Protein AF-A0A1A8UMJ5-F1 (afdb_monomer)

Nearest PDB structures (foldseek):
  4dep-assembly2_F  TM=7.727E-01  e=1.206E-01  Homo sapiens
  4dep-assembly1_C  TM=6.483E-01  e=5.829E-02  Homo sapiens
  3o4o-assembly1_B  TM=5.599E-01  e=7.709E-02  Homo sapiens
  5vi4-assembly2_F  TM=5.422E-01  e=2.110E-01  Mus musculus
  6zva-assembly1_B  TM=5.544E-01  e=1.263E+00  Homo sapiens

pLDDT: mean 82.87, std 8.74, range [44.56, 91.31]

Solvent-accessible surface area (backbone atoms only — not comparable to full-atom values): 4953 Å² total; per-residue (Å²): 118,48,77,56,84,82,94,69,94,65,89,70,72,72,47,51,41,40,35,36,58,52,97,93,40,80,42,78,42,70,86,42,98,38,50,56,66,49,35,39,46,76,75,85,78,49,76,85,68,42,40,48,33,33,37,37,40,34,26,78,93,74,75,42,74,49,76,50,79,48,76,46,78,68,82,82,88,134

Foldseek 3Di:
DDFADDDDPDPFDKFKWKWFDDPNDIDTCVPPPQDDGRGGDDDPDDQVNWGKMKMWIARVVVRDIDMDIDTDDDPDDD

Sequence (78 aa):
LLQCRVESNSTVPWTYSWYRNIENTTLALNLRPWVSGDSFSIRAITREDAGNYWCRAEQRESNTTTEVKVVLHVSGEQ

Radius of gyration: 13.68 Å; Cα contacts (8 Å, |Δi|>4): 121; chains: 1; bounding box: 34×27×33 Å

Secondary structure (DSSP, 8-state):
-EE--------SPPEEEEEEEETTEEEE-TTSTTEETTEE--SS--GGG-EEEEEEEEEGGGTEEEEEEEEE------

Organism: Nothobranchius furzeri (NCBI:txid105023)

Mean predicted aligned error: 6.01 Å

InterPro domains:
  IPR007110 Immunoglobulin-like domain [PS50835] (1-71)
  IPR013783 Immunoglobulin-like fold [G3DSA:2.60.40.10] (1-78)
  IPR036179 Immunoglobulin-like domain superfamily [SSF48726] (2-74)

Structure (mmCIF, N/CA/C/O backbone):
data_AF-A0A1A8UMJ5-F1
#
_entry.id   AF-A0A1A8UMJ5-F1
#
loop_
_atom_site.group_PDB
_atom_site.id
_atom_site.type_symbol
_atom_site.label_atom_id
_atom_site.label_alt_id
_atom_site.label_comp_id
_atom_site.label_asym_id
_atom_site.label_entity_id
_atom_site.label_seq_id
_atom_site.pdbx_PDB_ins_code
_atom_site.Cartn_x
_atom_site.Cartn_y
_atom_site.Cartn_z
_atom_site.occupancy
_atom_site.B_iso_or_equiv
_atom_site.auth_seq_id
_atom_site.auth_comp_id
_atom_site.auth_asym_id
_atom_site.auth_atom_id
_atom_site.pdbx_PDB_model_num
ATOM 1 N N . LEU A 1 1 ? -4.580 -11.089 3.697 1.00 80.56 1 LEU A N 1
ATOM 2 C CA . LEU A 1 1 ? -3.335 -10.716 2.989 1.00 80.56 1 LEU A CA 1
ATOM 3 C C . LEU A 1 1 ? -3.699 -9.719 1.901 1.00 80.56 1 LEU A C 1
ATOM 5 O O . LEU A 1 1 ? -4.614 -10.011 1.143 1.00 80.56 1 LEU A O 1
ATOM 9 N N . LEU A 1 2 ? -3.031 -8.569 1.845 1.00 84.69 2 LEU A N 1
ATOM 10 C CA . LEU A 1 2 ? -3.115 -7.622 0.732 1.00 84.69 2 LEU A CA 1
ATOM 11 C C . LEU A 1 2 ? -1.822 -7.709 -0.085 1.00 84.69 2 LEU A C 1
ATOM 13 O O . LEU A 1 2 ? -0.738 -7.799 0.493 1.00 84.69 2 LEU A O 1
ATOM 17 N N . GLN A 1 3 ? -1.943 -7.697 -1.411 1.00 86.50 3 GLN A N 1
ATOM 18 C CA . GLN A 1 3 ? -0.812 -7.716 -2.339 1.00 86.50 3 GLN A CA 1
ATOM 19 C C . GLN A 1 3 ? -0.894 -6.535 -3.296 1.00 86.50 3 GLN A C 1
ATOM 21 O O . GLN A 1 3 ? -1.966 -6.196 -3.793 1.00 86.50 3 GLN A O 1
ATOM 26 N N . CYS A 1 4 ? 0.255 -5.927 -3.547 1.00 86.62 4 CYS A N 1
ATOM 27 C CA . CYS A 1 4 ? 0.427 -4.784 -4.419 1.00 86.62 4 CYS A CA 1
ATOM 28 C C . CYS A 1 4 ? 1.497 -5.122 -5.445 1.00 86.62 4 CYS A C 1
ATOM 30 O O . CYS A 1 4 ? 2.684 -5.006 -5.168 1.00 86.62 4 CYS A O 1
ATOM 32 N N . ARG A 1 5 ? 1.076 -5.577 -6.623 1.00 85.38 5 ARG A N 1
ATOM 33 C CA . ARG A 1 5 ? 1.996 -5.979 -7.686 1.00 85.38 5 ARG A CA 1
ATOM 34 C C . ARG A 1 5 ? 2.027 -4.935 -8.784 1.00 85.38 5 ARG A C 1
ATOM 36 O O . ARG A 1 5 ? 0.980 -4.461 -9.217 1.00 85.38 5 ARG A O 1
ATOM 43 N N . VAL A 1 6 ? 3.233 -4.615 -9.239 1.00 85.62 6 VAL A N 1
ATOM 44 C CA . VAL A 1 6 ? 3.452 -3.801 -10.432 1.00 85.62 6 VAL A CA 1
ATOM 45 C C . VAL A 1 6 ? 3.847 -4.726 -11.572 1.00 85.62 6 VAL A C 1
ATOM 47 O O . VAL A 1 6 ? 4.868 -5.407 -11.502 1.00 85.62 6 VAL A O 1
ATOM 50 N N . GLU A 1 7 ? 3.046 -4.741 -12.631 1.00 85.25 7 GLU A N 1
ATOM 51 C CA . GLU A 1 7 ? 3.395 -5.410 -13.881 1.00 85.25 7 GLU A CA 1
ATOM 52 C C . GLU A 1 7 ? 4.195 -4.430 -14.744 1.00 85.25 7 GLU A C 1
ATOM 54 O O . GLU A 1 7 ? 3.658 -3.473 -15.300 1.00 85.25 7 GLU A O 1
ATOM 59 N N . SER A 1 8 ? 5.513 -4.622 -14.801 1.00 82.50 8 SER A N 1
ATO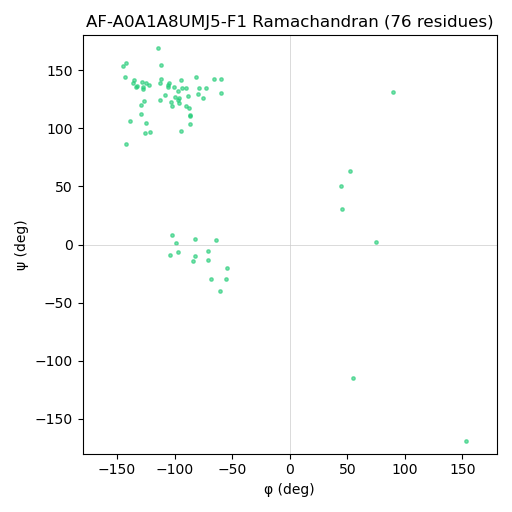M 60 C CA . SER A 1 8 ? 6.429 -3.763 -15.551 1.00 82.50 8 SER A CA 1
ATOM 61 C C . SER A 1 8 ? 7.544 -4.590 -16.182 1.00 82.50 8 SER A C 1
ATOM 63 O O . SER A 1 8 ? 8.045 -5.529 -15.570 1.00 82.50 8 SER A O 1
ATOM 65 N N . ASN A 1 9 ? 7.975 -4.196 -17.383 1.00 83.81 9 ASN A N 1
ATOM 66 C CA . ASN A 1 9 ? 9.160 -4.750 -18.051 1.00 83.81 9 ASN A CA 1
ATOM 67 C C . ASN A 1 9 ? 10.472 -4.102 -17.569 1.00 83.81 9 ASN A C 1
ATOM 69 O O . ASN A 1 9 ? 11.533 -4.355 -18.136 1.00 83.81 9 ASN A O 1
ATOM 73 N N . SER A 1 10 ? 10.408 -3.217 -16.570 1.00 82.50 10 SER A N 1
ATOM 74 C CA . SER A 1 10 ? 11.586 -2.549 -16.024 1.00 82.50 10 SER A CA 1
ATOM 75 C C . SER A 1 10 ? 12.429 -3.519 -15.193 1.00 82.50 10 SER A C 1
ATOM 77 O O . SER A 1 10 ? 11.907 -4.253 -14.357 1.00 82.50 10 SER A O 1
ATOM 79 N N . THR A 1 11 ? 13.747 -3.497 -15.397 1.00 82.69 11 THR A N 1
ATOM 80 C CA . THR A 1 11 ? 14.715 -4.285 -14.615 1.00 82.69 11 THR A CA 1
ATOM 81 C C . THR A 1 11 ? 15.084 -3.626 -13.288 1.00 82.69 11 THR A C 1
ATOM 83 O O . THR A 1 11 ? 15.766 -4.237 -12.467 1.00 82.69 11 THR A O 1
ATOM 86 N N . VAL A 1 12 ? 14.676 -2.372 -13.079 1.00 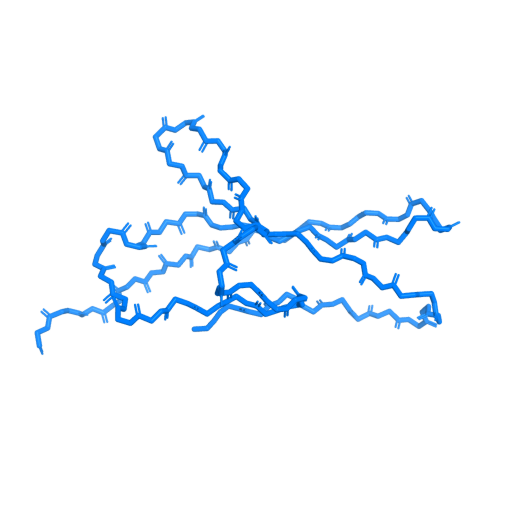84.88 12 VAL A N 1
ATOM 87 C CA . VAL A 1 12 ? 14.996 -1.621 -11.865 1.00 84.88 12 VAL A CA 1
ATOM 88 C C . VAL A 1 12 ? 14.057 -2.067 -10.730 1.00 84.88 12 VAL A C 1
ATOM 90 O O . VAL A 1 12 ? 12.846 -2.190 -10.939 1.00 84.88 12 VAL A O 1
ATOM 93 N N . PRO A 1 13 ? 14.567 -2.312 -9.512 1.00 85.25 13 PRO A N 1
ATOM 94 C CA . PRO A 1 13 ? 13.745 -2.780 -8.403 1.00 85.25 13 PRO A CA 1
ATOM 95 C C . PRO A 1 13 ? 12.715 -1.734 -7.956 1.00 85.25 13 PRO A C 1
ATOM 97 O O . PRO A 1 13 ? 12.996 -0.535 -7.885 1.00 85.25 13 PRO A O 1
ATOM 100 N N . TRP A 1 14 ? 11.524 -2.214 -7.599 1.00 88.00 14 TRP A N 1
ATOM 101 C CA . TRP A 1 14 ? 10.459 -1.403 -7.016 1.00 88.00 14 TRP A CA 1
ATOM 102 C C . TRP A 1 14 ? 10.571 -1.375 -5.495 1.00 88.00 14 TRP A C 1
ATOM 104 O O . TRP A 1 14 ? 10.740 -2.406 -4.843 1.00 88.00 14 TRP A O 1
ATOM 114 N N . THR A 1 15 ? 10.437 -0.183 -4.923 1.00 89.06 15 THR A N 1
ATOM 115 C CA . THR A 1 15 ? 10.275 0.012 -3.483 1.00 89.06 15 THR A CA 1
ATOM 116 C C . THR A 1 15 ? 8.795 0.135 -3.172 1.00 89.06 15 THR A C 1
ATOM 118 O O . THR A 1 15 ? 8.115 0.980 -3.746 1.00 89.06 15 THR A O 1
ATOM 121 N N . TYR A 1 16 ? 8.301 -0.688 -2.255 1.00 89.00 16 TYR A N 1
ATOM 122 C CA . TYR A 1 16 ? 6.896 -0.700 -1.867 1.00 89.00 16 TYR A CA 1
ATOM 123 C C . TYR A 1 16 ? 6.709 -0.036 -0.509 1.00 89.00 16 TYR A C 1
ATOM 125 O O . TYR A 1 16 ? 7.499 -0.242 0.413 1.00 89.00 16 TYR A O 1
ATOM 133 N N . SER A 1 17 ? 5.646 0.748 -0.389 1.00 90.00 17 SER A N 1
ATOM 134 C CA . SER A 1 17 ? 5.213 1.374 0.852 1.00 90.00 17 SER A CA 1
ATOM 135 C C . SER A 1 17 ? 3.719 1.178 1.057 1.00 90.00 17 SER A C 1
ATOM 137 O O . SER A 1 17 ? 2.938 1.373 0.134 1.00 90.00 17 SER A O 1
ATOM 139 N N . TRP A 1 18 ? 3.320 0.833 2.273 1.00 91.31 18 TRP A N 1
ATOM 140 C CA . TRP A 1 18 ? 1.942 0.592 2.671 1.00 91.31 18 TRP A CA 1
ATOM 141 C C . TRP A 1 18 ? 1.445 1.662 3.627 1.00 91.31 18 TRP A C 1
ATOM 143 O O . TRP A 1 18 ? 2.158 2.099 4.533 1.00 91.31 18 TRP A O 1
ATOM 153 N N . TYR A 1 19 ? 0.182 2.024 3.459 1.00 90.44 19 TYR A N 1
ATOM 154 C CA . TYR A 1 19 ? -0.469 3.059 4.238 1.00 90.44 19 TYR A CA 1
ATOM 155 C C . TYR A 1 19 ? -1.916 2.688 4.545 1.00 90.44 19 TYR A C 1
ATOM 157 O O . TYR A 1 19 ? -2.546 1.917 3.815 1.00 90.44 19 TYR A O 1
ATOM 165 N N . ARG A 1 20 ? -2.446 3.269 5.620 1.00 89.94 20 ARG A N 1
ATOM 166 C CA . ARG A 1 20 ? -3.847 3.149 6.027 1.00 89.94 20 ARG A CA 1
ATOM 167 C C . ARG A 1 20 ? -4.397 4.508 6.431 1.00 89.94 20 ARG A C 1
ATOM 169 O O . ARG A 1 20 ? -3.707 5.269 7.105 1.00 89.94 20 ARG A O 1
ATOM 176 N N . ASN A 1 21 ? -5.650 4.781 6.079 1.00 88.31 21 ASN A N 1
ATOM 177 C CA . ASN A 1 21 ? -6.378 5.928 6.615 1.00 88.31 21 ASN A CA 1
ATOM 178 C C . ASN A 1 21 ? -7.096 5.547 7.912 1.00 88.31 21 ASN A C 1
ATOM 180 O O . ASN A 1 21 ? -7.859 4.582 7.933 1.00 88.31 21 ASN A O 1
ATOM 184 N N . ILE A 1 22 ? -6.876 6.335 8.962 1.00 85.94 22 ILE A N 1
ATOM 185 C CA . ILE A 1 22 ? -7.532 6.229 10.268 1.00 85.94 22 ILE A CA 1
ATOM 186 C C . ILE A 1 22 ? -8.053 7.621 10.617 1.00 85.94 22 ILE A C 1
ATOM 188 O O . ILE A 1 22 ? -7.247 8.523 10.807 1.00 85.94 22 ILE A O 1
ATOM 192 N N . GLU A 1 23 ? -9.375 7.808 10.651 1.00 80.88 23 GLU A N 1
ATOM 193 C CA . GLU A 1 23 ? -10.021 9.054 11.114 1.00 80.88 23 GLU A CA 1
ATOM 194 C C . GLU A 1 23 ? -9.364 10.349 10.578 1.00 80.88 23 GLU A C 1
ATOM 196 O O . GLU A 1 23 ? -9.024 11.260 11.326 1.00 80.88 23 GLU A O 1
ATOM 201 N N . ASN A 1 24 ? -9.162 10.425 9.255 1.00 80.12 24 ASN A N 1
ATOM 202 C CA . ASN A 1 24 ? -8.502 11.527 8.521 1.00 80.12 24 ASN A CA 1
ATOM 203 C C . ASN A 1 24 ? -6.970 11.613 8.635 1.00 80.12 24 ASN A C 1
ATOM 205 O O . ASN A 1 24 ? -6.360 12.497 8.038 1.00 80.12 24 ASN A O 1
ATOM 209 N N . THR A 1 25 ? -6.334 10.677 9.333 1.00 84.50 25 THR A N 1
ATOM 210 C CA . THR A 1 25 ? -4.877 10.551 9.403 1.00 84.50 25 THR A CA 1
ATOM 211 C C . THR A 1 25 ? -4.384 9.449 8.474 1.00 84.50 25 THR A C 1
ATOM 213 O O . THR A 1 25 ? -4.919 8.342 8.447 1.00 84.50 25 THR A O 1
ATOM 216 N N . THR A 1 26 ? -3.317 9.738 7.735 1.00 88.44 26 THR A N 1
ATOM 217 C CA . THR A 1 26 ? -2.556 8.748 6.972 1.00 88.44 26 THR A CA 1
ATOM 218 C C . THR A 1 26 ? -1.475 8.135 7.856 1.00 88.44 26 THR A C 1
ATOM 220 O O . THR A 1 26 ? -0.552 8.826 8.284 1.00 88.44 26 THR A O 1
ATOM 223 N N . LEU A 1 27 ? -1.554 6.827 8.095 1.00 88.75 27 LEU A N 1
ATOM 224 C CA . LEU A 1 27 ? -0.543 6.080 8.833 1.00 88.75 27 LEU A CA 1
ATOM 225 C C . LEU A 1 27 ? 0.333 5.275 7.871 1.00 88.75 27 LEU A C 1
ATOM 227 O O . LEU A 1 27 ? -0.174 4.425 7.140 1.00 88.75 27 LEU A O 1
ATOM 231 N N . ALA A 1 28 ? 1.648 5.497 7.912 1.00 88.06 28 ALA A N 1
ATOM 232 C CA . ALA A 1 28 ? 2.616 4.646 7.225 1.00 88.06 28 ALA A CA 1
ATOM 233 C C . ALA A 1 28 ? 2.801 3.324 7.987 1.00 88.06 28 ALA A C 1
ATOM 235 O O . ALA A 1 28 ? 3.117 3.310 9.177 1.00 88.06 28 ALA A O 1
ATOM 236 N N . LEU A 1 29 ? 2.623 2.203 7.292 1.00 84.38 29 LEU A N 1
ATOM 237 C CA . LEU A 1 29 ? 2.686 0.854 7.861 1.00 84.38 29 LEU A CA 1
ATOM 238 C C . LEU A 1 29 ? 4.054 0.186 7.673 1.00 84.38 29 LEU A C 1
ATOM 240 O O . LEU A 1 29 ? 4.286 -0.876 8.242 1.00 84.38 29 LEU A O 1
ATOM 244 N N . ASN A 1 30 ? 4.967 0.817 6.929 1.00 68.94 30 ASN A N 1
ATOM 245 C CA . ASN A 1 30 ? 6.269 0.283 6.490 1.00 68.94 30 ASN A CA 1
ATOM 246 C C . ASN A 1 30 ? 7.187 -0.251 7.601 1.00 68.94 30 ASN A C 1
ATOM 248 O O . ASN A 1 30 ? 8.096 -1.021 7.316 1.00 68.94 30 ASN A O 1
ATOM 252 N N . LEU A 1 31 ? 6.971 0.159 8.853 1.00 61.50 31 LEU A N 1
ATOM 253 C CA . LEU A 1 31 ? 7.760 -0.267 10.016 1.00 61.50 31 LEU A CA 1
ATOM 254 C C . LEU A 1 31 ? 7.093 -1.394 10.820 1.00 61.50 31 LEU A C 1
ATOM 256 O O . LEU A 1 31 ? 7.602 -1.804 11.861 1.00 61.50 31 LEU A O 1
ATOM 260 N N . ARG A 1 32 ? 5.925 -1.880 10.388 1.00 67.81 32 ARG A N 1
ATOM 261 C CA . ARG A 1 32 ? 5.222 -2.975 11.060 1.00 67.81 32 ARG A CA 1
ATOM 262 C C . ARG A 1 32 ? 5.822 -4.317 10.618 1.00 67.81 32 ARG A C 1
ATOM 264 O O . ARG A 1 32 ? 6.082 -4.487 9.429 1.00 67.81 32 ARG A O 1
ATOM 271 N N . PRO A 1 33 ? 5.908 -5.325 11.509 1.00 64.25 33 PRO A N 1
ATOM 272 C CA . PRO A 1 33 ? 6.375 -6.684 11.178 1.00 64.25 33 PRO A CA 1
ATOM 273 C C . PRO A 1 33 ? 5.476 -7.432 10.172 1.00 64.25 33 PRO A C 1
ATOM 275 O O . PRO A 1 33 ? 5.661 -8.615 9.908 1.00 64.25 33 PRO A O 1
ATOM 278 N N . TRP A 1 34 ? 4.451 -6.758 9.661 1.00 72.81 34 TRP A N 1
ATOM 279 C CA . TRP A 1 34 ? 3.406 -7.269 8.787 1.00 72.81 34 TRP A CA 1
ATOM 280 C C . TRP A 1 34 ? 3.604 -6.838 7.331 1.00 72.81 34 TRP A C 1
ATOM 282 O O . TRP A 1 34 ? 2.882 -7.321 6.464 1.00 72.81 34 TRP A O 1
ATOM 292 N N . VAL A 1 35 ? 4.549 -5.933 7.057 1.00 79.31 35 VAL A N 1
ATOM 293 C CA . VAL A 1 35 ? 4.906 -5.495 5.702 1.00 79.31 35 VAL A CA 1
ATOM 294 C C . VAL A 1 35 ? 6.125 -6.278 5.223 1.00 79.31 35 VAL A C 1
ATOM 296 O O . VAL A 1 35 ? 7.121 -6.411 5.930 1.00 79.31 35 VAL A O 1
ATOM 299 N N . SER A 1 36 ? 6.058 -6.803 4.006 1.00 81.44 36 SER A N 1
ATOM 300 C CA . SER A 1 36 ? 7.163 -7.479 3.326 1.00 81.44 36 SER A CA 1
ATOM 301 C C . SER A 1 36 ? 7.118 -7.105 1.852 1.00 81.44 36 SER A C 1
ATOM 303 O O . SER A 1 36 ? 6.479 -7.784 1.055 1.00 81.44 36 SER A O 1
ATOM 305 N N . GLY A 1 37 ? 7.751 -5.979 1.509 1.00 84.62 37 GLY A N 1
ATOM 306 C CA . GLY A 1 37 ? 7.763 -5.452 0.144 1.00 84.62 37 GLY A CA 1
ATOM 307 C C . GLY A 1 37 ? 6.352 -5.270 -0.421 1.00 84.62 37 GLY A C 1
ATOM 308 O O . GLY A 1 37 ? 5.566 -4.464 0.081 1.00 84.62 37 GLY A O 1
ATOM 309 N N . ASP A 1 38 ? 6.038 -6.050 -1.453 1.00 87.44 38 ASP A N 1
ATOM 310 C CA . ASP A 1 38 ? 4.774 -6.038 -2.195 1.00 87.44 38 ASP A CA 1
ATOM 311 C C . ASP A 1 38 ? 3.582 -6.612 -1.405 1.00 87.44 38 ASP A C 1
ATOM 313 O O . ASP A 1 38 ? 2.445 -6.568 -1.874 1.00 87.44 38 ASP A O 1
ATOM 317 N N . SER A 1 39 ? 3.824 -7.159 -0.213 1.00 85.75 39 SER A N 1
ATOM 318 C CA . SER A 1 39 ? 2.837 -7.896 0.573 1.00 85.75 39 SER A CA 1
ATOM 319 C C . SER A 1 39 ? 2.619 -7.279 1.958 1.00 85.75 39 SER A C 1
ATOM 321 O O . SER A 1 39 ? 3.569 -6.933 2.662 1.00 85.75 39 SER A O 1
ATOM 323 N N . PHE A 1 40 ? 1.356 -7.197 2.385 1.00 86.44 40 PHE A N 1
ATOM 324 C CA . PHE A 1 40 ? 0.960 -6.752 3.723 1.00 86.44 40 PHE A CA 1
ATOM 325 C C . PHE A 1 40 ? -0.006 -7.745 4.386 1.00 86.44 40 PHE A C 1
ATOM 327 O O . PHE A 1 40 ? -1.096 -8.031 3.878 1.00 86.44 40 PHE A O 1
ATOM 334 N N . SER A 1 41 ? 0.393 -8.292 5.537 1.00 85.38 41 SER A N 1
ATOM 335 C CA . SER A 1 41 ? -0.302 -9.384 6.222 1.00 85.38 41 SER A CA 1
ATOM 336 C C . SER A 1 41 ? -0.665 -9.044 7.666 1.00 85.38 41 SER A C 1
ATOM 338 O O . SER A 1 41 ? 0.164 -9.149 8.565 1.00 85.38 41 SER A O 1
ATOM 340 N N . ILE A 1 42 ? -1.940 -8.755 7.908 1.00 81.94 42 ILE A N 1
ATOM 341 C CA . ILE A 1 42 ? -2.505 -8.634 9.257 1.00 81.94 42 ILE A CA 1
ATOM 342 C C . ILE A 1 42 ? -2.775 -10.039 9.813 1.00 81.94 42 ILE A C 1
ATOM 344 O O . ILE A 1 42 ? -3.389 -10.867 9.135 1.00 81.94 42 ILE A O 1
ATOM 348 N N . ARG A 1 43 ? -2.297 -10.325 11.028 1.00 80.62 43 ARG A N 1
ATOM 349 C CA . ARG A 1 43 ? -2.610 -11.564 11.761 1.00 80.62 43 ARG A CA 1
ATOM 350 C C . ARG A 1 43 ? -3.785 -11.303 12.697 1.00 80.62 43 ARG A C 1
ATOM 352 O O . ARG A 1 43 ? -3.801 -10.250 13.315 1.00 80.62 43 ARG A O 1
ATOM 359 N N . ALA A 1 44 ? -4.688 -12.277 12.836 1.00 83.06 44 ALA A N 1
ATOM 360 C CA . ALA A 1 44 ? -5.887 -12.167 13.677 1.00 83.06 44 ALA A CA 1
ATOM 361 C C . ALA A 1 44 ? -6.708 -10.904 13.353 1.00 83.06 44 ALA A C 1
ATOM 363 O O . ALA A 1 44 ? -6.828 -10.006 14.177 1.00 83.06 44 ALA A O 1
ATOM 364 N N . ILE A 1 45 ? -7.217 -10.841 12.118 1.00 83.69 45 ILE A N 1
ATOM 365 C CA . ILE A 1 45 ? -7.974 -9.690 11.619 1.00 83.69 45 ILE A CA 1
ATOM 366 C C . ILE A 1 45 ? -9.219 -9.444 12.483 1.00 83.69 45 ILE A C 1
ATOM 368 O O . ILE A 1 45 ? -9.979 -10.377 12.741 1.00 83.69 45 ILE A O 1
ATOM 372 N N . THR A 1 46 ? -9.429 -8.203 12.912 1.00 86.88 46 THR A N 1
ATOM 373 C CA . THR A 1 46 ? -10.640 -7.785 13.637 1.00 86.88 46 THR A CA 1
ATOM 374 C C . THR A 1 46 ? -11.446 -6.798 12.801 1.00 86.88 46 THR A C 1
ATOM 376 O O . THR A 1 46 ? -10.969 -6.263 11.797 1.00 86.88 46 THR A O 1
ATOM 379 N N . ARG A 1 47 ? -12.679 -6.490 13.217 1.00 84.81 47 ARG A N 1
ATOM 380 C CA . ARG A 1 47 ? -13.470 -5.414 12.585 1.00 84.81 47 ARG A CA 1
ATOM 381 C C . ARG A 1 47 ? -12.748 -4.065 12.566 1.00 84.81 47 ARG A C 1
ATOM 383 O O . ARG A 1 47 ? -12.960 -3.285 11.640 1.00 84.81 47 ARG A O 1
ATOM 390 N N . GLU A 1 48 ? -11.879 -3.806 13.539 1.00 84.31 48 GLU A N 1
ATOM 391 C CA . GLU A 1 48 ? -11.079 -2.581 13.621 1.00 84.31 48 GLU A CA 1
ATOM 392 C C . GLU A 1 48 ? -9.977 -2.520 12.566 1.00 84.31 48 GLU A C 1
ATOM 394 O O . GLU A 1 48 ? -9.414 -1.451 12.355 1.00 84.31 48 GLU A O 1
ATOM 399 N N . ASP A 1 49 ? -9.661 -3.619 11.879 1.00 85.56 49 ASP A N 1
ATOM 400 C CA . ASP A 1 49 ? -8.741 -3.630 10.740 1.00 85.56 49 ASP A CA 1
ATOM 401 C C . ASP A 1 49 ? -9.428 -3.251 9.424 1.00 85.56 49 ASP A C 1
ATOM 403 O O . ASP A 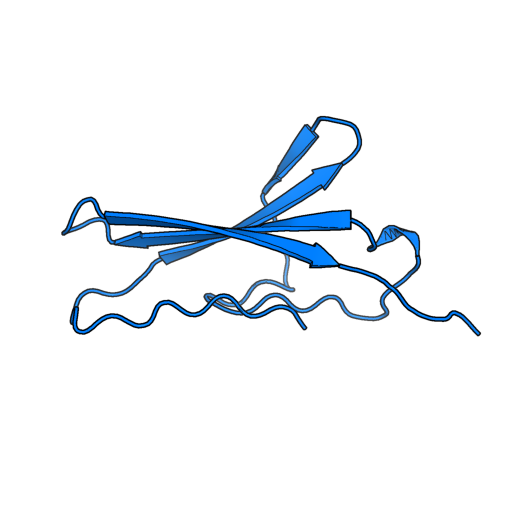1 49 ? -8.755 -2.923 8.450 1.00 85.56 49 ASP A O 1
ATOM 407 N N . ALA A 1 50 ? -10.761 -3.239 9.362 1.00 87.00 50 ALA A N 1
ATOM 408 C CA . ALA A 1 50 ? -11.461 -2.793 8.164 1.00 87.00 50 ALA A CA 1
ATOM 409 C C . ALA A 1 50 ? -11.106 -1.331 7.833 1.00 87.00 50 ALA A C 1
ATOM 411 O O . ALA A 1 50 ? -10.939 -0.484 8.715 1.00 87.00 50 ALA A O 1
ATOM 412 N N . GLY A 1 51 ? -10.983 -1.005 6.547 1.00 88.38 51 GLY A N 1
ATOM 413 C CA . GLY A 1 51 ? -10.739 0.375 6.134 1.00 88.38 51 GLY A CA 1
ATOM 414 C C . GLY A 1 51 ? -10.006 0.531 4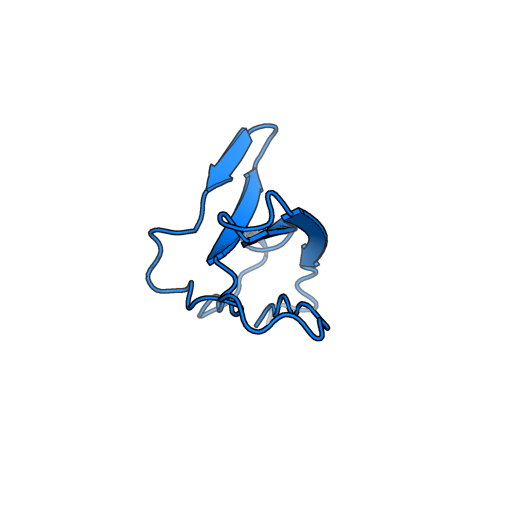.814 1.00 88.38 51 GLY A C 1
ATOM 415 O O . GLY A 1 51 ? -9.826 -0.414 4.050 1.00 88.38 51 GLY A O 1
ATOM 416 N N . ASN A 1 52 ? -9.591 1.768 4.547 1.00 90.62 52 ASN A N 1
ATOM 417 C CA . ASN A 1 52 ? -8.904 2.137 3.317 1.00 90.62 52 ASN A CA 1
ATOM 418 C C . ASN A 1 52 ? -7.397 1.983 3.487 1.00 90.62 52 ASN A C 1
ATOM 420 O O . ASN A 1 52 ? -6.779 2.673 4.304 1.00 90.62 52 ASN A O 1
ATOM 424 N N . TYR A 1 53 ? -6.824 1.119 2.665 1.00 90.19 53 TYR A N 1
ATOM 425 C CA . TYR A 1 53 ? -5.395 0.904 2.548 1.00 90.19 53 TYR A CA 1
ATOM 426 C C . TYR A 1 53 ? -4.930 1.391 1.185 1.00 90.19 53 TYR A C 1
ATOM 428 O O . TYR A 1 53 ? -5.692 1.431 0.218 1.00 90.19 53 TYR A O 1
ATOM 436 N N . TRP A 1 54 ? -3.663 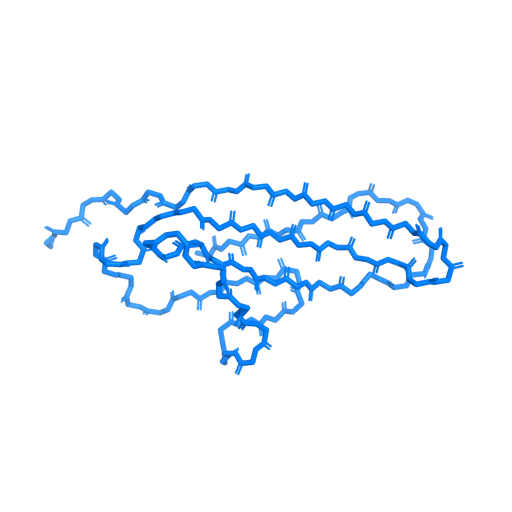1.751 1.081 1.00 90.56 54 TRP A N 1
ATOM 437 C CA . TRP A 1 54 ? -3.039 1.884 -0.222 1.00 90.56 54 TRP A CA 1
ATOM 438 C C . TRP A 1 54 ? -1.595 1.461 -0.170 1.00 90.56 54 TRP A C 1
ATOM 440 O O . TRP A 1 54 ? -0.929 1.507 0.866 1.00 90.56 54 TRP A O 1
ATOM 450 N N . CYS A 1 55 ? -1.142 1.042 -1.333 1.00 91.12 55 CYS A N 1
ATOM 451 C CA . CYS A 1 55 ? 0.240 0.754 -1.589 1.00 91.12 55 CYS A CA 1
ATOM 452 C C . CYS A 1 55 ? 0.774 1.775 -2.588 1.00 91.12 55 CYS A C 1
ATOM 454 O O . CYS A 1 55 ? 0.098 2.120 -3.558 1.00 91.12 55 CYS A O 1
ATOM 456 N N . ARG A 1 56 ? 1.994 2.234 -2.341 1.00 91.31 56 ARG A N 1
ATOM 457 C CA . ARG A 1 56 ? 2.800 3.035 -3.252 1.00 91.31 56 ARG A CA 1
ATOM 458 C C . ARG A 1 56 ? 3.992 2.200 -3.685 1.00 91.31 56 ARG A C 1
ATOM 460 O O . ARG A 1 56 ? 4.742 1.726 -2.835 1.00 91.31 56 ARG A O 1
ATOM 467 N N . ALA A 1 57 ? 4.162 2.041 -4.986 1.00 90.69 57 ALA A N 1
ATOM 468 C CA . ALA A 1 57 ? 5.336 1.438 -5.586 1.00 90.69 57 ALA A CA 1
ATOM 469 C C . ALA A 1 57 ? 6.157 2.527 -6.284 1.00 90.69 57 ALA A C 1
ATOM 471 O O . ALA A 1 57 ? 5.627 3.313 -7.071 1.00 90.69 57 ALA A O 1
ATOM 472 N N . GLU A 1 58 ? 7.450 2.581 -5.985 1.00 91.12 58 GLU A N 1
ATOM 473 C CA . GLU A 1 58 ? 8.364 3.600 -6.494 1.00 91.12 58 GLU A CA 1
ATOM 474 C C . GLU A 1 58 ? 9.605 2.986 -7.124 1.00 91.12 58 GLU A C 1
ATOM 476 O O . GLU A 1 58 ? 10.218 2.070 -6.574 1.00 91.12 58 G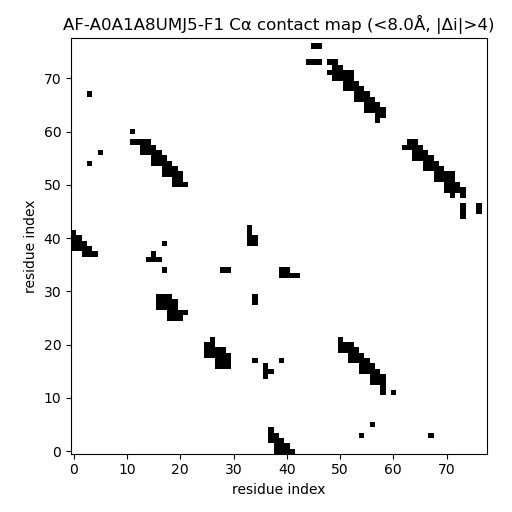LU A O 1
ATOM 481 N N . GLN A 1 59 ? 10.026 3.566 -8.239 1.00 88.75 59 GLN A N 1
ATOM 482 C CA . GLN A 1 59 ? 11.261 3.247 -8.929 1.00 88.75 59 GLN A CA 1
ATOM 483 C C . GLN A 1 59 ? 12.105 4.520 -9.013 1.00 88.75 59 GLN A C 1
ATOM 485 O O . GLN A 1 59 ? 11.892 5.365 -9.885 1.00 88.75 59 GLN A O 1
ATOM 490 N N . ARG A 1 60 ? 13.046 4.678 -8.070 1.00 77.19 60 ARG A N 1
ATOM 491 C CA . ARG A 1 60 ? 13.814 5.926 -7.895 1.00 77.19 60 ARG A CA 1
ATOM 492 C C . ARG A 1 60 ? 14.622 6.305 -9.133 1.00 77.19 60 ARG A C 1
ATOM 494 O O . ARG A 1 60 ? 14.659 7.474 -9.489 1.00 77.19 60 ARG A O 1
ATOM 501 N N . GLU A 1 61 ? 15.231 5.329 -9.802 1.00 80.31 61 GLU A N 1
ATOM 502 C CA . GLU A 1 61 ? 16.080 5.587 -10.975 1.00 80.31 61 GLU A CA 1
ATOM 503 C C . GLU A 1 61 ? 15.277 6.076 -12.187 1.00 80.31 61 GLU A C 1
ATOM 505 O O . GLU A 1 61 ? 15.776 6.862 -12.986 1.00 80.31 61 GLU A O 1
ATOM 510 N N . SER A 1 62 ? 14.015 5.660 -12.302 1.00 78.94 62 SER A N 1
ATOM 511 C CA . SER A 1 62 ? 13.131 6.032 -13.412 1.00 78.94 62 SER A CA 1
ATOM 512 C C . SER A 1 62 ? 12.124 7.121 -13.035 1.00 78.94 62 SER A C 1
ATOM 514 O O . SER A 1 62 ? 11.208 7.385 -13.812 1.00 78.94 62 SER A O 1
ATOM 516 N N . ASN A 1 63 ? 12.245 7.725 -11.841 1.00 80.31 63 ASN A N 1
ATOM 517 C CA . ASN A 1 63 ? 11.290 8.690 -11.272 1.00 80.31 63 ASN A CA 1
ATOM 518 C C . ASN A 1 63 ? 9.817 8.260 -11.418 1.00 80.31 63 ASN A C 1
ATOM 520 O O . ASN A 1 63 ? 8.919 9.090 -11.553 1.00 80.31 63 ASN A O 1
ATOM 524 N N . THR A 1 64 ? 9.560 6.951 -11.413 1.00 84.38 64 THR A N 1
ATOM 525 C CA . THR A 1 64 ? 8.220 6.405 -11.635 1.00 84.38 64 THR A CA 1
ATOM 526 C C . THR A 1 64 ? 7.601 6.062 -10.293 1.00 84.38 64 THR A C 1
ATOM 528 O O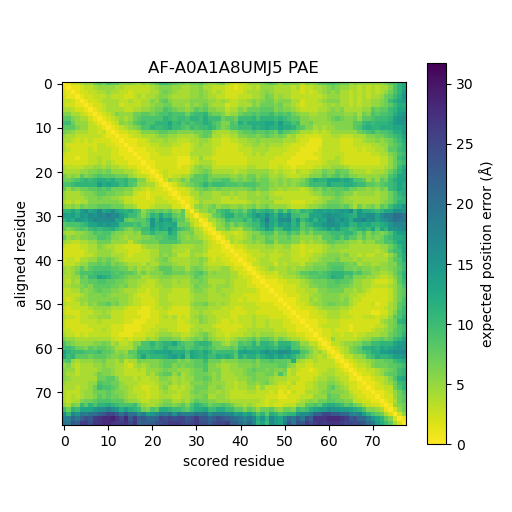 . THR A 1 64 ? 8.196 5.353 -9.484 1.00 84.38 64 THR A O 1
ATOM 531 N N . THR A 1 65 ? 6.403 6.584 -10.049 1.00 86.12 65 THR A N 1
ATOM 532 C CA . THR A 1 65 ? 5.612 6.311 -8.847 1.00 86.12 65 THR A CA 1
ATOM 533 C C . THR A 1 65 ? 4.226 5.857 -9.271 1.00 86.12 65 THR A C 1
ATOM 535 O O . THR A 1 65 ? 3.620 6.443 -10.166 1.00 86.12 65 THR A O 1
ATOM 538 N N . THR A 1 66 ? 3.712 4.809 -8.640 1.00 85.50 66 THR A N 1
ATOM 539 C CA . THR A 1 66 ? 2.352 4.316 -8.863 1.00 85.50 66 THR A CA 1
ATOM 540 C C . THR A 1 66 ? 1.703 3.999 -7.526 1.00 85.50 66 THR A C 1
ATOM 542 O O . THR A 1 66 ? 2.344 3.454 -6.630 1.00 85.50 66 THR A O 1
ATOM 545 N N . GLU A 1 67 ? 0.428 4.352 -7.384 1.00 87.12 67 GLU A N 1
ATOM 546 C CA . GLU A 1 67 ? -0.336 4.162 -6.155 1.00 87.12 67 GLU A CA 1
ATOM 547 C C . GLU A 1 67 ? -1.634 3.415 -6.445 1.00 87.12 67 GLU A C 1
ATOM 549 O O . GLU A 1 67 ? -2.363 3.752 -7.378 1.00 87.12 67 GLU A O 1
ATOM 554 N N . VAL A 1 68 ? -1.941 2.414 -5.621 1.00 84.94 68 VAL A N 1
ATOM 555 C CA . VAL A 1 68 ? -3.174 1.629 -5.719 1.00 84.94 68 VAL A CA 1
ATOM 556 C C . VAL A 1 68 ? -3.875 1.638 -4.370 1.00 84.94 68 VAL A C 1
ATOM 558 O O . VAL A 1 68 ? -3.297 1.250 -3.353 1.00 84.94 68 VAL A O 1
ATOM 561 N N . LYS A 1 69 ? -5.134 2.083 -4.364 1.00 87.25 69 LYS A N 1
ATOM 562 C CA . LYS A 1 69 ? -6.006 2.092 -3.184 1.00 87.25 69 LYS A CA 1
ATOM 563 C C . LYS A 1 69 ? -6.845 0.821 -3.156 1.00 87.25 69 LYS A C 1
ATOM 565 O O . LYS A 1 69 ? -7.426 0.441 -4.168 1.00 87.25 69 LYS A O 1
ATOM 570 N N . VAL A 1 70 ? -6.929 0.191 -1.991 1.00 86.38 70 VAL A N 1
ATOM 571 C CA . VAL A 1 70 ? -7.705 -1.028 -1.754 1.00 86.38 70 VAL A CA 1
ATOM 572 C C . VAL A 1 70 ? -8.501 -0.860 -0.467 1.00 86.38 70 VAL A C 1
ATOM 574 O O . VAL A 1 70 ? -7.979 -0.393 0.545 1.00 86.38 70 VAL A O 1
ATOM 577 N N . VAL A 1 71 ? -9.772 -1.255 -0.492 1.00 84.88 71 VAL A N 1
ATOM 578 C CA . VAL A 1 71 ? -10.618 -1.273 0.704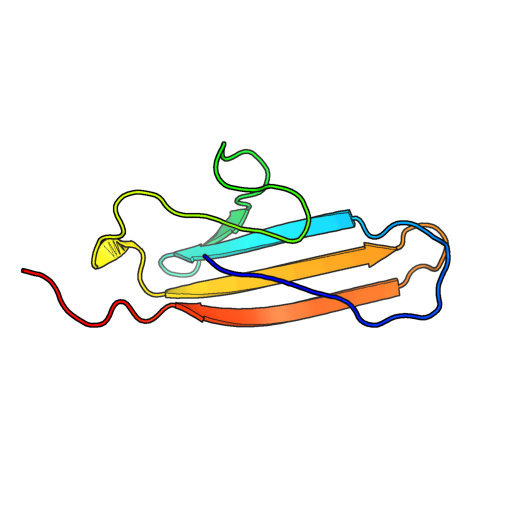 1.00 84.88 71 VAL A CA 1
ATOM 579 C C . VAL A 1 71 ? -10.602 -2.678 1.287 1.00 84.88 71 VAL A C 1
ATOM 581 O O . VAL A 1 71 ? -10.956 -3.645 0.612 1.00 84.88 71 VAL A O 1
ATOM 584 N N . LEU A 1 72 ? -10.175 -2.796 2.541 1.00 84.94 72 LEU A N 1
ATOM 585 C CA . LEU A 1 72 ? -10.240 -4.045 3.281 1.00 84.94 72 LEU A CA 1
ATOM 586 C C . LEU A 1 72 ? -11.615 -4.151 3.940 1.00 84.94 72 LEU A C 1
ATOM 588 O O . LEU A 1 72 ? -11.924 -3.411 4.876 1.00 84.94 72 LEU A O 1
ATOM 592 N N . HIS A 1 73 ? -12.426 -5.081 3.446 1.00 83.38 73 HIS A N 1
ATOM 593 C CA . HIS A 1 73 ? -13.682 -5.474 4.071 1.00 83.38 73 HIS A CA 1
ATOM 594 C C . HIS A 1 73 ? -13.453 -6.735 4.904 1.00 83.38 73 HIS A C 1
ATOM 596 O O . HIS A 1 73 ? -12.986 -7.748 4.385 1.00 83.38 73 HIS A O 1
ATOM 602 N N . VAL A 1 74 ? -13.791 -6.678 6.190 1.00 79.12 74 VAL A N 1
ATOM 603 C CA . VAL A 1 74 ? -13.762 -7.846 7.078 1.00 79.12 74 VAL A CA 1
ATOM 604 C C . VAL A 1 74 ? -15.166 -8.439 7.087 1.00 79.12 74 VAL A C 1
ATOM 606 O O . VAL A 1 74 ? -16.072 -7.915 7.733 1.00 79.12 74 VAL A O 1
ATOM 609 N N . SER A 1 75 ? -15.383 -9.478 6.280 1.00 72.06 7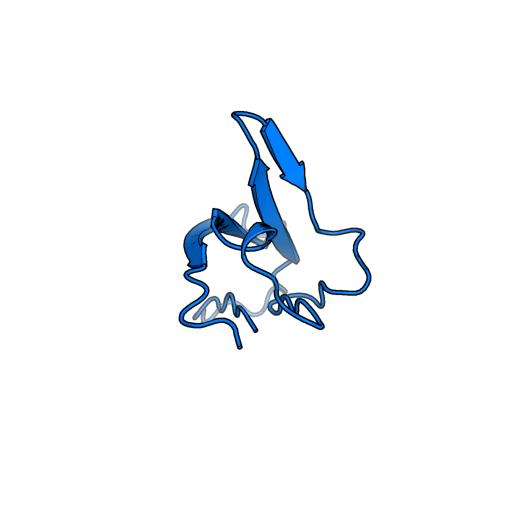5 SER A N 1
ATOM 610 C CA . SER A 1 75 ? -16.662 -10.184 6.223 1.00 72.06 75 SER A CA 1
ATOM 611 C C . SER A 1 75 ? -16.707 -11.276 7.291 1.00 72.06 75 SER A C 1
ATOM 613 O O . SER A 1 75 ? -16.019 -12.286 7.156 1.00 72.06 75 SER A O 1
ATOM 615 N N . GLY A 1 76 ? -17.555 -11.081 8.303 1.00 54.69 76 GLY A N 1
ATOM 616 C CA . GLY A 1 76 ? -17.863 -12.076 9.333 1.00 54.69 76 GLY A CA 1
ATOM 617 C C . GLY A 1 76 ? -16.936 -12.026 10.548 1.00 54.69 76 GLY A C 1
ATOM 618 O O . GLY A 1 76 ? -15.718 -12.013 10.424 1.00 54.69 76 GLY A O 1
ATOM 619 N N . GLU A 1 77 ? -17.547 -12.028 11.731 1.00 52.41 77 GLU A N 1
ATOM 620 C CA . GLU A 1 77 ? -16.902 -12.373 12.996 1.00 52.41 77 GLU A CA 1
ATOM 621 C C . GLU A 1 77 ? -17.912 -13.230 13.763 1.00 52.41 77 GLU A C 1
ATOM 623 O O . GLU A 1 77 ? -18.956 -12.706 14.157 1.00 52.41 77 GLU A O 1
ATOM 628 N N . GLN A 1 78 ? -17.659 -14.540 13.842 1.00 44.56 78 GLN A N 1
ATOM 629 C CA . GLN A 1 78 ? -17.680 -15.337 15.074 1.00 44.56 78 GLN A CA 1
ATOM 630 C C . GLN A 1 78 ? -17.066 -16.714 14.807 1.00 44.56 78 GLN A C 1
ATOM 632 O O . GLN A 1 78 ? -17.525 -17.388 13.858 1.00 44.56 78 GLN A O 1
#